Protein AF-A0A392TV29-F1 (afdb_monomer)

Foldseek 3Di:
DDPPPPPCDPVNVVVVVCCVVVPPVNLVVLQVCQVPLDCPVPDPVVSVVSNVVSLVSDPPPPD

Structure (mmCIF, N/CA/C/O backbone):
data_AF-A0A392TV29-F1
#
_entry.id   AF-A0A392TV29-F1
#
loop_
_atom_site.group_PDB
_atom_site.id
_atom_site.type_symbol
_atom_site.label_atom_id
_atom_site.label_alt_id
_atom_site.label_comp_id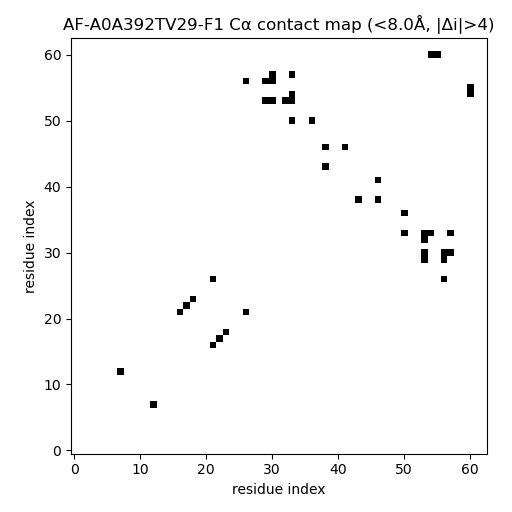
_atom_site.label_asym_id
_atom_site.label_entity_id
_atom_site.label_seq_id
_atom_site.pdbx_PDB_ins_code
_atom_site.Cartn_x
_atom_site.Cartn_y
_atom_site.Cartn_z
_atom_site.occupancy
_atom_site.B_iso_or_equiv
_atom_site.auth_seq_id
_atom_site.auth_comp_id
_atom_site.auth_asym_id
_atom_site.auth_atom_id
_atom_site.pdbx_PDB_model_num
ATOM 1 N N . MET A 1 1 ? 22.443 2.855 -41.424 1.00 45.16 1 MET A N 1
ATOM 2 C CA . MET A 1 1 ? 22.812 2.238 -40.132 1.00 45.16 1 MET A CA 1
ATOM 3 C C . MET A 1 1 ? 21.534 2.102 -39.333 1.00 45.16 1 MET A C 1
ATOM 5 O O . MET A 1 1 ? 20.895 3.112 -39.071 1.00 45.16 1 MET A O 1
ATOM 9 N N . GLY A 1 2 ? 21.082 0.864 -39.126 1.00 48.19 2 GLY A N 1
ATOM 10 C CA . GLY A 1 2 ? 19.790 0.571 -38.510 1.00 48.19 2 GLY A C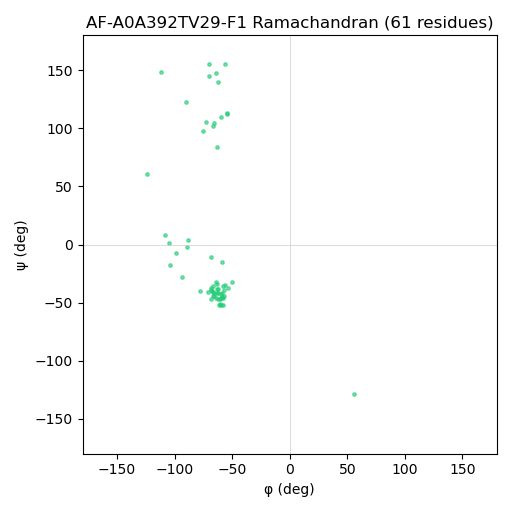A 1
ATOM 11 C C . GLY A 1 2 ? 19.739 1.091 -37.082 1.00 48.19 2 GLY A C 1
ATOM 12 O O . GLY A 1 2 ? 20.727 1.004 -36.356 1.00 48.19 2 GLY A O 1
ATOM 13 N N . ALA A 1 3 ? 18.596 1.653 -36.698 1.00 56.06 3 ALA A N 1
ATOM 14 C CA . ALA A 1 3 ? 18.320 1.953 -35.308 1.00 56.06 3 ALA A CA 1
ATOM 15 C C . ALA A 1 3 ? 18.505 0.655 -34.509 1.00 56.06 3 ALA A C 1
ATOM 17 O O . ALA A 1 3 ? 17.748 -0.296 -34.705 1.00 56.06 3 ALA A O 1
ATOM 18 N N . CYS A 1 4 ? 19.516 0.599 -33.638 1.00 55.75 4 CYS A N 1
ATOM 19 C CA . CYS A 1 4 ? 19.548 -0.375 -32.555 1.00 55.75 4 CYS A CA 1
ATOM 20 C C . CYS A 1 4 ? 18.347 -0.062 -31.663 1.00 55.75 4 CYS A C 1
ATOM 22 O O . CYS A 1 4 ? 18.449 0.700 -30.703 1.00 55.75 4 CYS A O 1
ATOM 24 N N . GLY A 1 5 ? 17.180 -0.579 -32.045 1.00 66.75 5 GLY A N 1
ATOM 25 C CA . GLY A 1 5 ? 15.989 -0.542 -31.225 1.00 66.75 5 GLY A CA 1
ATOM 26 C C . GLY A 1 5 ? 16.332 -1.278 -29.946 1.00 66.75 5 GLY A C 1
ATOM 27 O O . GLY A 1 5 ? 16.557 -2.486 -29.969 1.00 66.75 5 GLY A O 1
ATOM 28 N N . ILE A 1 6 ? 16.446 -0.537 -28.846 1.00 72.75 6 ILE A N 1
ATOM 29 C CA . ILE A 1 6 ? 16.569 -1.127 -27.519 1.00 72.75 6 ILE A CA 1
ATOM 30 C C . ILE A 1 6 ? 15.365 -2.055 -27.373 1.00 72.75 6 ILE A C 1
ATOM 32 O O . ILE A 1 6 ? 14.224 -1.593 -27.358 1.00 72.75 6 ILE A O 1
ATOM 36 N N . VAL A 1 7 ? 15.609 -3.364 -27.319 1.00 79.38 7 VAL A N 1
ATOM 37 C CA . VAL A 1 7 ? 14.555 -4.337 -27.040 1.00 79.38 7 VAL A CA 1
ATOM 38 C C . VAL A 1 7 ? 14.116 -4.086 -25.603 1.00 79.38 7 VAL A C 1
ATOM 40 O O . VAL A 1 7 ? 14.817 -4.439 -24.655 1.00 79.38 7 VAL A O 1
ATOM 43 N N . ILE A 1 8 ? 12.976 -3.415 -25.435 1.00 83.38 8 ILE A N 1
ATOM 44 C CA . ILE A 1 8 ? 12.391 -3.192 -24.116 1.00 83.38 8 ILE A CA 1
ATOM 45 C C . ILE A 1 8 ? 11.830 -4.529 -23.652 1.00 83.38 8 ILE A C 1
ATOM 47 O O . ILE A 1 8 ? 10.801 -4.999 -24.134 1.00 83.38 8 ILE A O 1
ATOM 51 N N . THR A 1 9 ? 12.527 -5.156 -22.712 1.00 91.12 9 THR A N 1
ATOM 52 C CA . THR A 1 9 ? 12.029 -6.366 -22.062 1.00 91.12 9 THR A CA 1
ATOM 53 C C . THR A 1 9 ? 10.847 -6.027 -21.154 1.00 91.12 9 THR A C 1
ATOM 55 O O . THR A 1 9 ? 10.730 -4.910 -20.639 1.00 91.12 9 THR A O 1
ATOM 58 N N . TRP A 1 10 ? 9.981 -7.011 -20.907 1.00 88.94 10 TRP A N 1
ATOM 59 C CA . TRP A 1 10 ? 8.849 -6.848 -19.991 1.00 88.94 10 TRP A CA 1
ATOM 60 C C . TRP A 1 10 ? 9.286 -6.403 -18.584 1.00 88.94 10 TRP A C 1
ATOM 62 O O . TRP A 1 10 ? 8.619 -5.588 -17.951 1.00 88.94 10 TRP A O 1
ATOM 72 N N . GLU A 1 11 ? 10.450 -6.861 -18.114 1.00 89.25 11 GLU A N 1
ATOM 73 C CA . GLU A 1 11 ? 11.016 -6.444 -16.826 1.00 89.25 11 GLU A CA 1
ATOM 74 C C . GLU A 1 11 ? 11.451 -4.974 -16.806 1.00 89.25 11 GLU A C 1
ATOM 76 O O . GLU A 1 11 ? 11.216 -4.271 -15.821 1.00 89.25 11 GLU A O 1
ATOM 81 N N . MET A 1 12 ? 12.048 -4.482 -17.896 1.00 89.88 12 MET A N 1
ATOM 82 C CA . MET A 1 12 ? 12.410 -3.067 -18.022 1.00 89.88 12 MET A CA 1
ATOM 83 C C . MET A 1 12 ? 11.165 -2.186 -18.064 1.00 89.88 12 MET A C 1
ATOM 85 O O . MET A 1 12 ? 11.102 -1.185 -17.351 1.00 89.88 12 MET A O 1
ATOM 89 N N . PHE A 1 13 ? 10.152 -2.590 -18.837 1.00 88.50 13 PHE A N 1
ATOM 90 C CA . PHE A 1 13 ? 8.872 -1.891 -18.874 1.00 88.50 13 PHE A CA 1
ATOM 91 C C . PHE A 1 13 ? 8.236 -1.821 -17.483 1.00 88.50 13 PHE A C 1
ATOM 93 O O . PHE A 1 13 ? 7.929 -0.727 -17.019 1.00 88.50 13 PHE A O 1
ATOM 100 N N . LYS A 1 14 ? 8.102 -2.954 -16.779 1.00 87.19 14 LYS A N 1
ATOM 101 C CA . LYS A 1 14 ? 7.533 -2.990 -15.421 1.00 87.19 14 LYS A CA 1
ATOM 102 C C . LYS A 1 14 ? 8.291 -2.084 -14.458 1.00 87.19 14 LYS A C 1
ATOM 104 O O . LYS A 1 14 ? 7.661 -1.345 -13.708 1.00 87.19 14 LYS A O 1
ATOM 109 N N . ARG A 1 15 ? 9.627 -2.105 -14.481 1.00 86.12 15 ARG A N 1
ATOM 110 C CA . ARG A 1 15 ? 10.455 -1.256 -13.612 1.00 86.12 15 ARG A CA 1
ATOM 111 C C . ARG A 1 15 ? 10.205 0.226 -13.863 1.00 86.12 15 ARG A C 1
ATOM 113 O O . ARG A 1 15 ? 9.936 0.961 -12.917 1.00 86.12 15 ARG A O 1
ATOM 120 N N . GLU A 1 16 ? 10.277 0.656 -15.118 1.00 88.00 16 GLU A N 1
ATOM 121 C CA . GLU A 1 16 ? 10.086 2.062 -15.485 1.00 88.00 16 GLU A CA 1
ATOM 122 C C . GLU A 1 16 ? 8.642 2.522 -15.271 1.00 88.00 16 GLU A C 1
ATOM 124 O O . GLU A 1 16 ? 8.407 3.629 -14.783 1.00 88.00 16 GLU A O 1
ATOM 129 N N . PHE A 1 17 ? 7.672 1.653 -15.556 1.00 86.50 17 PHE A N 1
ATOM 130 C CA . PHE A 1 17 ? 6.257 1.894 -15.297 1.00 86.50 17 PHE A CA 1
ATOM 131 C C . PHE A 1 17 ? 5.992 2.078 -13.801 1.00 86.50 17 PHE A C 1
ATOM 133 O O . PHE A 1 17 ? 5.434 3.095 -13.392 1.00 86.50 17 PHE A O 1
ATOM 140 N N . LEU A 1 18 ? 6.449 1.145 -12.963 1.00 82.00 18 LEU A N 1
ATOM 141 C CA . LEU A 1 18 ? 6.301 1.245 -11.511 1.00 82.00 18 LEU A CA 1
ATOM 142 C C . LEU A 1 18 ?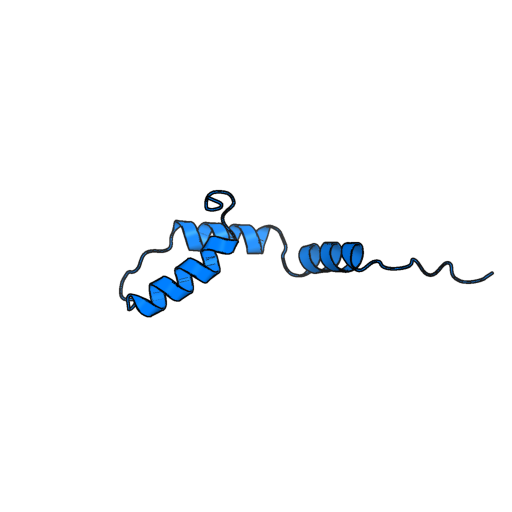 7.049 2.459 -10.957 1.00 82.00 18 LEU A C 1
ATOM 144 O O . LEU A 1 18 ? 6.523 3.149 -10.099 1.00 82.00 18 LEU A O 1
ATOM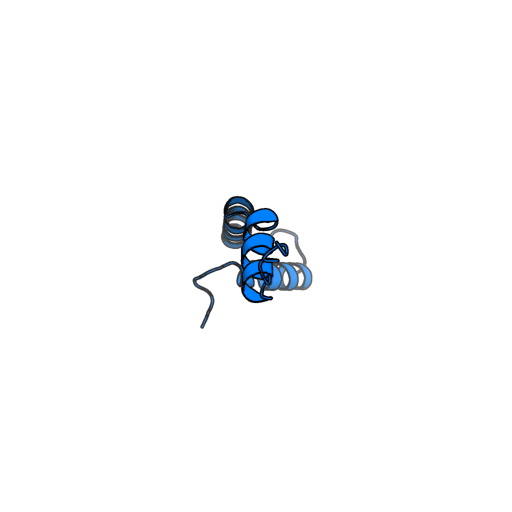 148 N N . ARG A 1 19 ? 8.234 2.792 -11.472 1.00 80.94 19 ARG A N 1
ATOM 149 C CA . ARG A 1 19 ? 8.964 3.998 -11.054 1.00 80.94 19 ARG A CA 1
ATOM 150 C C . ARG A 1 19 ? 8.201 5.285 -11.382 1.00 80.94 19 ARG A C 1
ATOM 152 O O . ARG A 1 19 ? 8.189 6.204 -10.569 1.00 80.94 19 ARG A O 1
ATOM 159 N N . LYS A 1 20 ? 7.586 5.364 -12.567 1.00 83.81 20 LYS A N 1
ATOM 160 C CA . LYS A 1 20 ? 6.876 6.560 -13.047 1.00 83.81 20 LYS A CA 1
ATOM 161 C C . LYS A 1 20 ? 5.488 6.727 -12.427 1.00 83.81 20 LYS A C 1
ATOM 163 O O . LYS A 1 20 ? 5.105 7.850 -12.118 1.00 83.81 20 LYS A O 1
ATOM 168 N N . TYR A 1 21 ? 4.744 5.635 -12.266 1.00 78.38 21 TYR A N 1
ATOM 169 C CA . TYR A 1 21 ? 3.344 5.658 -11.825 1.00 78.38 21 TYR A CA 1
ATOM 170 C C . TYR A 1 21 ? 3.150 5.235 -10.363 1.00 78.38 21 TYR A C 1
ATOM 172 O O . TYR A 1 21 ? 2.130 5.565 -9.768 1.00 78.38 21 TYR A O 1
ATOM 180 N N . PHE A 1 22 ? 4.139 4.572 -9.760 1.00 73.00 22 PHE A N 1
ATOM 181 C CA . PHE A 1 22 ? 4.196 4.247 -8.331 1.00 73.00 22 PHE A CA 1
ATOM 182 C C . PHE A 1 22 ? 5.487 4.792 -7.693 1.00 73.00 22 PHE A C 1
ATOM 184 O O . PHE A 1 22 ? 6.302 4.013 -7.179 1.00 73.00 22 PHE A O 1
ATOM 191 N N . PRO A 1 23 ? 5.704 6.123 -7.714 1.00 77.81 23 PRO A N 1
ATOM 192 C CA . PRO A 1 23 ? 6.841 6.725 -7.033 1.00 77.81 23 PRO A CA 1
ATOM 193 C C . PRO A 1 23 ? 6.839 6.357 -5.545 1.00 77.81 23 PRO A C 1
ATOM 195 O O . PRO A 1 23 ? 5.793 6.058 -4.959 1.00 77.81 23 PRO A O 1
ATOM 198 N N . ALA A 1 24 ? 8.025 6.388 -4.934 1.00 70.50 24 ALA A N 1
ATOM 199 C CA . ALA A 1 24 ? 8.216 6.059 -3.521 1.00 70.50 24 ALA A CA 1
ATOM 200 C C . ALA A 1 24 ? 7.239 6.824 -2.611 1.00 70.50 24 ALA A C 1
ATOM 202 O O . ALA A 1 24 ? 6.747 6.261 -1.641 1.00 70.50 24 ALA A O 1
ATOM 203 N N . ASP A 1 25 ? 6.858 8.044 -2.990 1.00 72.25 25 ASP A N 1
ATOM 204 C CA . ASP A 1 25 ? 5.882 8.863 -2.271 1.00 72.25 25 ASP A CA 1
ATOM 205 C C . ASP A 1 25 ? 4.482 8.239 -2.211 1.00 72.25 25 ASP A C 1
ATOM 207 O O . ASP A 1 25 ? 3.820 8.324 -1.180 1.00 72.25 25 ASP A O 1
ATOM 211 N N . ILE A 1 26 ? 4.016 7.585 -3.282 1.00 75.38 26 ILE A N 1
ATOM 212 C CA . ILE A 1 26 ? 2.713 6.898 -3.281 1.00 75.38 26 ILE A CA 1
ATOM 213 C C . ILE A 1 26 ? 2.785 5.648 -2.406 1.00 75.38 26 ILE A C 1
ATOM 215 O O . ILE A 1 26 ? 1.866 5.399 -1.628 1.00 75.38 26 ILE A O 1
ATOM 219 N N . LYS A 1 27 ? 3.887 4.892 -2.478 1.00 73.56 27 LYS A N 1
ATOM 220 C CA . LYS A 1 27 ? 4.100 3.731 -1.600 1.00 73.56 27 LYS A CA 1
ATOM 221 C C . LYS A 1 27 ? 4.159 4.145 -0.131 1.00 73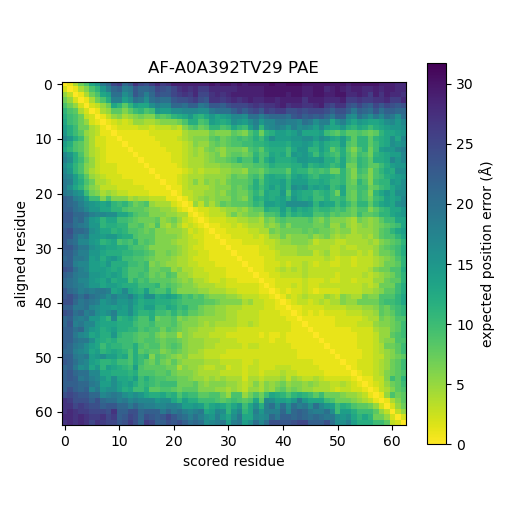.56 27 LYS A C 1
ATOM 223 O O . LYS A 1 27 ? 3.447 3.570 0.680 1.00 73.56 27 LYS A O 1
ATOM 228 N N . ASN A 1 28 ? 4.922 5.185 0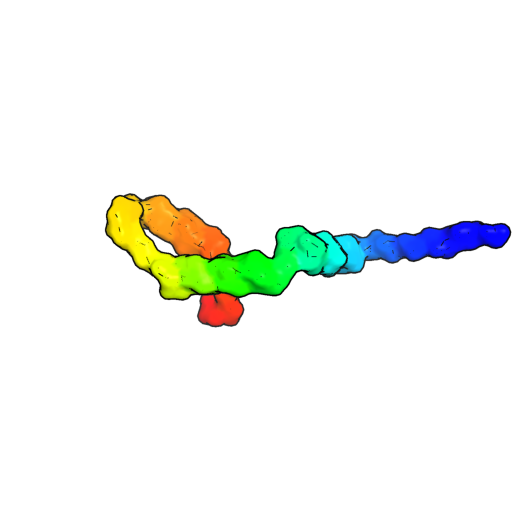.193 1.00 77.88 28 ASN A N 1
ATOM 229 C CA . ASN A 1 28 ? 5.039 5.709 1.551 1.00 77.88 28 ASN A CA 1
ATOM 230 C C . ASN A 1 28 ? 3.694 6.224 2.072 1.00 77.88 28 ASN A C 1
ATOM 232 O O . ASN A 1 28 ? 3.326 5.913 3.199 1.00 77.88 28 ASN A O 1
ATOM 236 N N . LYS A 1 29 ? 2.911 6.927 1.242 1.00 81.38 29 LYS A N 1
ATOM 237 C CA . LYS A 1 29 ? 1.541 7.328 1.602 1.00 81.38 29 LYS A CA 1
ATOM 238 C C . LYS A 1 29 ? 0.647 6.129 1.900 1.00 81.38 29 LYS A C 1
ATOM 240 O O . LYS A 1 29 ? -0.092 6.174 2.873 1.00 81.38 29 LYS A O 1
ATOM 245 N N . LYS A 1 30 ? 0.726 5.060 1.102 1.00 82.88 30 LYS A N 1
ATOM 246 C CA . LYS A 1 30 ? -0.051 3.832 1.336 1.00 82.88 30 LYS A CA 1
ATOM 247 C C . LYS A 1 30 ? 0.379 3.095 2.604 1.00 82.88 30 LYS A C 1
ATOM 249 O O . LYS A 1 30 ? -0.478 2.588 3.315 1.00 82.88 30 LYS A O 1
ATOM 254 N N . VAL A 1 31 ? 1.671 3.103 2.931 1.00 81.50 31 VAL A N 1
ATOM 255 C CA . VAL A 1 31 ? 2.190 2.559 4.197 1.00 81.50 31 VAL A CA 1
ATOM 256 C C . VAL A 1 31 ? 1.705 3.375 5.398 1.00 81.50 31 VAL A C 1
ATOM 258 O O . VAL A 1 31 ? 1.260 2.786 6.377 1.00 81.50 31 VAL A O 1
ATOM 261 N N . VAL A 1 32 ? 1.736 4.709 5.326 1.00 83.38 32 VAL A N 1
ATOM 262 C CA . VAL A 1 32 ? 1.199 5.576 6.392 1.00 83.38 32 VAL A CA 1
ATOM 263 C C . VAL A 1 32 ? -0.310 5.377 6.542 1.00 83.38 32 VAL A C 1
ATOM 265 O O . VAL A 1 32 ? -0.781 5.157 7.652 1.00 83.38 32 VAL A O 1
ATOM 268 N N . GLU A 1 33 ? -1.055 5.346 5.430 1.00 86.62 33 GLU A N 1
ATOM 269 C CA . GLU A 1 33 ? -2.500 5.072 5.428 1.00 86.62 33 GLU A CA 1
ATOM 270 C C . GLU A 1 33 ? -2.819 3.722 6.086 1.00 86.62 33 GLU A C 1
ATOM 272 O O . GLU A 1 33 ? -3.790 3.617 6.828 1.00 86.62 33 GLU A O 1
ATOM 277 N N . PHE A 1 34 ? -1.988 2.703 5.853 1.00 86.19 34 PHE A N 1
ATOM 278 C CA . PHE A 1 34 ? -2.113 1.402 6.503 1.00 86.19 34 PHE A CA 1
ATOM 279 C C . PHE A 1 34 ? -1.809 1.453 8.005 1.00 86.19 34 PHE A C 1
ATOM 281 O O . PHE A 1 34 ? -2.572 0.910 8.797 1.00 86.19 34 PHE A O 1
ATOM 288 N N . MET A 1 35 ? -0.715 2.105 8.413 1.00 84.75 35 MET A N 1
ATOM 289 C CA . MET A 1 35 ? -0.333 2.216 9.829 1.00 84.75 35 MET A CA 1
ATOM 290 C C . MET A 1 35 ? -1.370 2.985 10.653 1.00 84.75 35 MET A C 1
ATOM 292 O O . MET A 1 35 ? -1.586 2.679 11.824 1.00 84.75 35 MET A O 1
ATOM 296 N N . GLU A 1 36 ? -2.017 3.975 10.043 1.00 89.44 36 GLU A N 1
ATOM 297 C CA . GLU A 1 36 ? -3.059 4.779 10.678 1.00 89.44 36 GLU A CA 1
ATOM 298 C C . GLU A 1 36 ? -4.467 4.187 10.500 1.00 89.44 36 GLU A C 1
ATOM 300 O O . GLU A 1 36 ? -5.432 4.736 11.043 1.00 89.44 36 GLU A O 1
ATOM 305 N N . LEU A 1 37 ? -4.608 3.064 9.779 1.00 89.88 37 LEU A N 1
ATOM 306 C CA . LEU A 1 37 ? -5.898 2.445 9.494 1.00 89.88 37 LEU A CA 1
ATOM 307 C C . LEU A 1 37 ? -6.553 1.930 10.783 1.00 89.88 37 LEU A C 1
ATOM 309 O O . LEU A 1 37 ? -6.225 0.870 11.318 1.00 89.88 37 LEU A O 1
ATOM 313 N N . LYS A 1 38 ? -7.563 2.663 11.241 1.00 90.56 38 LYS A N 1
ATOM 314 C CA . LYS A 1 38 ? -8.480 2.265 12.312 1.00 90.56 38 LYS A CA 1
ATOM 315 C C . LYS A 1 38 ? -9.861 2.048 11.712 1.00 90.56 38 LYS A C 1
ATOM 317 O O . LYS A 1 38 ? -10.225 2.731 10.758 1.00 90.56 38 LYS A O 1
ATOM 322 N N . GLN A 1 39 ? -10.633 1.124 12.280 1.00 90.25 39 GLN A N 1
ATOM 323 C CA . GLN A 1 39 ? -12.002 0.884 11.823 1.00 90.25 39 GLN A CA 1
ATOM 324 C C . GLN A 1 39 ? -12.854 2.158 11.909 1.00 90.25 39 GLN A C 1
ATOM 326 O O . GLN A 1 39 ? -13.516 2.514 10.939 1.00 90.25 39 GLN A O 1
ATOM 331 N N . GLY A 1 40 ? -12.786 2.880 13.033 1.00 91.69 40 GLY A N 1
ATOM 332 C CA . GLY A 1 40 ? -13.612 4.069 13.249 1.00 91.69 40 GLY A CA 1
ATOM 333 C C . GLY A 1 40 ? -15.095 3.729 13.093 1.00 91.69 40 GLY A C 1
ATOM 334 O O . GLY A 1 40 ? -15.556 2.742 13.660 1.00 91.69 40 GLY A O 1
ATOM 335 N N . ASP A 1 41 ? -15.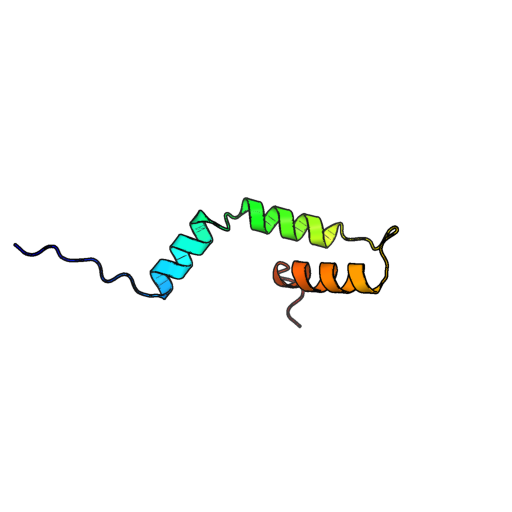794 4.508 12.271 1.00 93.94 41 ASP A N 1
ATOM 336 C CA . ASP A 1 41 ? -17.215 4.317 11.954 1.00 93.94 41 ASP A CA 1
ATOM 337 C C . ASP A 1 41 ? -17.462 3.378 10.752 1.00 93.94 41 ASP A C 1
ATOM 339 O O . ASP A 1 41 ? -18.604 3.209 10.326 1.00 93.94 41 ASP A O 1
ATOM 343 N N . MET A 1 42 ? -16.414 2.773 10.170 1.00 94.38 42 MET A N 1
ATOM 344 C CA . MET A 1 42 ? -16.565 1.850 9.036 1.00 94.38 42 MET A CA 1
ATOM 345 C C . MET A 1 42 ? -17.216 0.537 9.470 1.00 94.38 42 MET A C 1
ATOM 347 O O . MET A 1 42 ? -16.919 -0.018 10.539 1.00 94.38 42 MET A O 1
ATOM 351 N N . TYR A 1 43 ? -18.027 -0.038 8.581 1.00 94.75 43 TYR A N 1
ATOM 352 C CA . TYR A 1 43 ? -18.465 -1.415 8.762 1.00 94.75 43 TYR A CA 1
ATOM 353 C C . TYR A 1 43 ? -17.265 -2.361 8.684 1.00 94.75 43 TYR A C 1
ATOM 355 O O . TYR A 1 43 ? -16.317 -2.144 7.927 1.00 94.75 43 TYR A O 1
ATOM 363 N N . VAL A 1 44 ? -17.325 -3.459 9.438 1.00 93.31 44 VAL A N 1
ATOM 364 C CA . VAL A 1 44 ? -16.242 -4.456 9.499 1.00 93.31 44 VAL A CA 1
ATOM 365 C C . VAL A 1 44 ? -15.857 -4.962 8.102 1.00 93.31 44 VAL A C 1
ATOM 367 O O . VAL A 1 44 ? -14.676 -5.138 7.819 1.00 93.31 44 VAL A O 1
ATOM 370 N N . ALA A 1 45 ? -16.834 -5.136 7.207 1.00 94.62 45 ALA A N 1
ATOM 371 C CA . ALA A 1 45 ? -16.589 -5.570 5.833 1.00 94.62 45 ALA A CA 1
ATOM 372 C C . ALA A 1 45 ? -15.795 -4.537 5.011 1.00 94.62 45 ALA A C 1
ATOM 374 O O . ALA A 1 45 ? -14.868 -4.900 4.291 1.00 94.62 45 ALA A O 1
ATOM 375 N N . GLU A 1 46 ? -16.114 -3.248 5.143 1.00 93.12 46 GLU A N 1
ATOM 376 C CA . GLU A 1 46 ? -15.399 -2.170 4.448 1.00 93.12 46 GLU A CA 1
ATOM 377 C C . GLU A 1 46 ? -13.979 -2.007 4.990 1.00 93.12 46 GLU A C 1
ATOM 379 O O . GLU A 1 46 ? -13.029 -1.832 4.224 1.00 93.12 46 GLU A O 1
ATOM 384 N N . TYR A 1 47 ? -13.826 -2.133 6.310 1.00 94.06 47 TYR A N 1
ATOM 385 C CA . TYR A 1 47 ? -12.519 -2.152 6.950 1.00 94.06 47 TYR A CA 1
ATOM 386 C C . TYR A 1 47 ? -11.658 -3.311 6.440 1.00 94.06 47 TYR A C 1
ATOM 388 O O . TYR A 1 47 ? -10.504 -3.084 6.089 1.00 94.06 47 TYR A O 1
ATOM 396 N N . ALA A 1 48 ? -12.210 -4.525 6.346 1.00 91.50 48 ALA A N 1
ATOM 397 C CA . ALA A 1 48 ? -11.484 -5.701 5.869 1.00 91.50 48 ALA A CA 1
ATOM 398 C C . ALA A 1 48 ? -10.975 -5.519 4.430 1.00 91.50 48 ALA A C 1
ATOM 400 O O . ALA A 1 48 ? -9.791 -5.723 4.169 1.00 91.50 48 ALA A O 1
ATOM 401 N N . ILE A 1 49 ? -11.827 -5.031 3.520 1.00 91.88 49 ILE A N 1
ATOM 402 C CA . ILE A 1 49 ? -11.429 -4.726 2.135 1.00 91.88 49 ILE A CA 1
ATOM 403 C C . ILE A 1 49 ? -10.292 -3.695 2.115 1.00 91.88 49 ILE A C 1
ATOM 405 O O . ILE A 1 49 ? -9.301 -3.849 1.394 1.00 91.88 49 ILE A O 1
ATOM 409 N N . LYS A 1 50 ? -10.409 -2.636 2.926 1.00 89.94 50 LYS A N 1
ATOM 410 C CA . LYS A 1 50 ? -9.395 -1.581 2.993 1.00 89.94 50 LYS A CA 1
ATOM 411 C C . LYS A 1 50 ? -8.080 -2.103 3.576 1.00 89.94 50 LYS A C 1
ATOM 413 O O . LYS A 1 50 ? -7.020 -1.800 3.028 1.00 89.94 50 LYS A O 1
ATOM 418 N N . PHE A 1 51 ? -8.150 -2.935 4.611 1.00 88.50 51 PHE A N 1
ATOM 419 C CA . PHE A 1 51 ? -7.007 -3.600 5.227 1.00 88.50 51 PHE A CA 1
ATOM 420 C C . PHE A 1 51 ? -6.267 -4.490 4.226 1.00 88.50 51 PHE A C 1
ATOM 422 O O . PHE A 1 51 ? -5.066 -4.308 4.043 1.00 88.50 51 PHE A O 1
ATOM 429 N N . GLU A 1 52 ? -6.964 -5.384 3.519 1.00 88.81 52 GLU A N 1
AT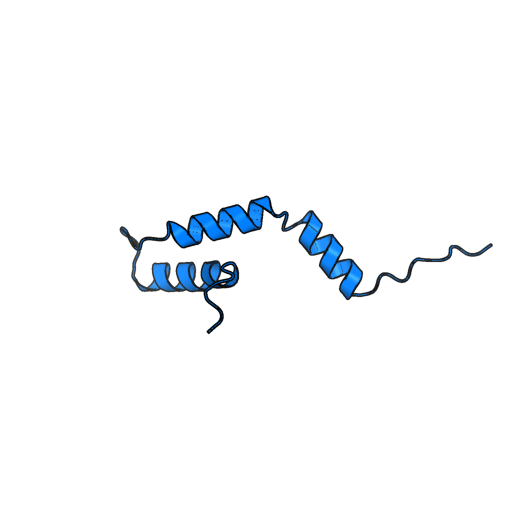OM 430 C CA . GLU A 1 52 ? -6.355 -6.260 2.507 1.00 88.81 52 GLU A CA 1
ATOM 431 C C . GLU A 1 52 ? -5.681 -5.458 1.387 1.00 88.81 52 GLU A C 1
ATOM 433 O O . GLU A 1 52 ? -4.550 -5.757 0.998 1.00 88.81 52 GLU A O 1
ATOM 438 N N . SER A 1 53 ? -6.329 -4.383 0.919 1.00 87.75 53 SER A N 1
ATOM 439 C CA . SER A 1 53 ? -5.784 -3.533 -0.146 1.00 87.75 53 SER A CA 1
ATOM 440 C C . SER A 1 53 ? -4.490 -2.814 0.254 1.00 87.75 53 SER A C 1
ATOM 442 O O . SER A 1 53 ? -3.621 -2.577 -0.584 1.00 87.75 53 SER A O 1
ATOM 444 N N . LEU A 1 54 ? -4.356 -2.461 1.534 1.00 86.38 54 LEU A N 1
ATOM 445 C CA . LEU A 1 54 ? -3.236 -1.692 2.068 1.00 86.38 54 LEU A CA 1
ATOM 446 C C . LEU A 1 54 ? -2.119 -2.591 2.624 1.00 86.38 54 LEU A C 1
ATOM 448 O O . LEU A 1 54 ? -0.946 -2.221 2.557 1.00 86.38 54 LEU A O 1
ATOM 452 N N . CYS A 1 55 ? -2.461 -3.798 3.083 1.00 82.69 55 CYS A N 1
ATOM 453 C CA . CYS A 1 55 ? -1.521 -4.802 3.581 1.00 82.69 55 CYS A CA 1
ATOM 454 C C . CYS A 1 55 ? -0.462 -5.175 2.527 1.00 82.69 55 CYS A C 1
ATOM 456 O O . CYS A 1 55 ? 0.717 -5.301 2.851 1.00 82.69 55 CYS A O 1
ATOM 458 N N . ALA A 1 56 ? -0.844 -5.210 1.243 1.00 79.00 56 ALA A N 1
ATOM 459 C CA . ALA A 1 56 ? 0.058 -5.469 0.115 1.00 79.00 56 ALA A CA 1
ATOM 460 C C . ALA A 1 56 ? 1.226 -4.465 -0.023 1.00 79.00 56 ALA A C 1
ATOM 462 O O . ALA A 1 56 ? 2.188 -4.722 -0.749 1.00 79.00 56 ALA A O 1
ATOM 463 N N . PHE A 1 57 ? 1.150 -3.314 0.652 1.00 73.31 57 PHE A N 1
ATOM 464 C CA . PHE A 1 57 ? 2.191 -2.285 0.643 1.00 73.31 57 PHE A CA 1
ATOM 465 C C . PHE A 1 57 ? 3.111 -2.344 1.868 1.00 73.31 57 PHE A C 1
ATOM 467 O O . PHE A 1 57 ? 4.113 -1.628 1.896 1.00 73.31 57 PHE A O 1
ATOM 474 N N . SER A 1 58 ? 2.809 -3.185 2.863 1.00 66.81 58 SER A N 1
ATOM 475 C CA . SER A 1 58 ? 3.604 -3.290 4.082 1.00 66.81 58 SER A CA 1
ATOM 476 C C . SER A 1 58 ? 4.714 -4.340 3.942 1.00 66.81 58 SER A C 1
ATOM 478 O O . SER A 1 58 ? 4.422 -5.514 3.716 1.00 66.81 58 SER A O 1
ATOM 480 N N . PRO A 1 59 ? 5.995 -3.977 4.140 1.00 65.44 59 PRO A N 1
ATOM 481 C CA . PRO A 1 59 ? 7.101 -4.936 4.106 1.00 65.44 59 PRO A CA 1
ATOM 482 C C . PRO A 1 59 ? 7.090 -5.928 5.285 1.00 65.44 59 PRO A C 1
ATOM 484 O O . PRO A 1 59 ? 7.841 -6.898 5.262 1.00 65.44 59 PRO A O 1
ATOM 487 N N . HIS A 1 60 ? 6.252 -5.700 6.305 1.00 61.34 60 HIS A N 1
ATOM 488 C CA . HIS 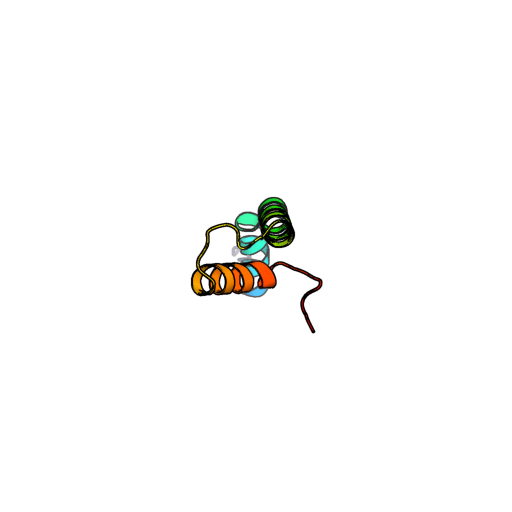A 1 60 ? 6.233 -6.461 7.561 1.00 61.34 60 HIS A CA 1
ATOM 489 C C . HIS A 1 60 ? 5.067 -7.456 7.694 1.00 61.34 60 HIS A C 1
ATOM 491 O O . HIS A 1 60 ? 4.965 -8.109 8.726 1.00 61.34 60 HIS A O 1
ATOM 497 N N . TYR A 1 61 ? 4.199 -7.580 6.683 1.00 55.16 61 TYR A N 1
ATOM 498 C CA . TYR A 1 61 ? 3.038 -8.487 6.704 1.00 55.16 61 TYR A CA 1
ATOM 499 C C . TYR A 1 61 ? 3.174 -9.716 5.791 1.00 55.16 61 TYR A C 1
ATOM 501 O O . TYR A 1 61 ? 2.227 -10.486 5.656 1.00 55.16 61 TYR A O 1
ATOM 509 N N . ASN A 1 62 ? 4.352 -9.951 5.206 1.00 45.44 62 ASN A N 1
ATOM 510 C CA . ASN A 1 62 ? 4.673 -11.273 4.671 1.00 45.44 62 ASN A CA 1
ATOM 511 C C . ASN A 1 62 ? 4.985 -12.202 5.850 1.00 45.44 62 ASN A C 1
ATOM 513 O O . ASN A 1 62 ? 6.098 -12.172 6.378 1.00 45.44 62 ASN A O 1
ATOM 517 N N . THR A 1 63 ? 3.988 -12.984 6.264 1.00 48.66 63 THR A N 1
ATOM 518 C CA . THR A 1 63 ? 4.192 -14.209 7.053 1.00 48.66 63 THR A CA 1
ATOM 519 C C . THR A 1 63 ? 4.105 -15.404 6.119 1.00 48.66 63 THR A C 1
ATOM 521 O O . THR A 1 63 ? 3.264 -15.342 5.193 1.00 48.66 63 THR A O 1
#

Radius of gyration: 18.02 Å; Cα contacts (8 Å, |Δi|>4): 22; chains: 1; bounding box: 41×23×53 Å

pLDDT: mean 80.12, std 13.11, range [45.16, 94.75]

Secondary structure (DSSP, 8-state):
---------HHHHHHHHHHHHS-HHHHHHHHHHHHT---TTS-HHHHHHHHHHHHTT-TT---

Organism: NCBI:txid97028

Solvent-accessible surface area (backbone atoms only — not comparable to full-atom values): 3960 Å² total; per-residue (Å²): 132,81,80,81,70,78,81,79,44,73,67,55,49,51,53,53,48,41,55,72,78,51,36,69,66,57,51,51,50,41,35,51,52,44,76,68,62,65,58,82,92,50,53,72,69,59,38,48,55,52,48,61,70,31,47,80,59,41,91,84,69,80,124

InterPro domains:
  IPR005162 Retrotransposon-derived protein PEG10, N-terminal capsid-like domain [PF03732] (8-60)

Mean predicted aligned error: 9.85 Å

Sequence (63 aa):
MGACGIVITWEMFKREFLRKYFPADIKNKKVVEFMELKQGDMYVAEYAIKFESLCAFSPHYNT